Protein AF-A0A399WQ59-F1 (afdb_monomer)

Sequence (115 aa):
MAFWGVVWWGVFRRSGLNLVENIVAAVYFTAQTFIYTLLLRLILAPFIIGRPDISGTVLVATDIGIYLTYSFFFTYRLFRETGLRLILKQLALIIAFLMIAFGIAVVVSRVNIPQ

Mean predicted aligned error: 8.71 Å

Structure (mmCIF, N/CA/C/O backbone):
data_AF-A0A399WQ59-F1
#
_entry.id   AF-A0A399WQ59-F1
#
loop_
_atom_site.group_PDB
_atom_site.id
_atom_site.type_symbol
_atom_site.label_atom_id
_atom_site.label_alt_id
_atom_site.label_comp_id
_atom_site.label_asym_id
_atom_site.label_entity_id
_atom_site.label_seq_id
_atom_site.pdbx_PDB_ins_code
_atom_site.Cartn_x
_atom_site.Cartn_y
_atom_site.Cartn_z
_atom_site.occupancy
_atom_site.B_iso_or_equiv
_atom_site.auth_seq_id
_atom_site.auth_comp_id
_atom_site.auth_asym_id
_atom_site.auth_atom_id
_atom_site.pdbx_PDB_model_num
ATOM 1 N N . MET A 1 1 ? -5.981 -10.279 -0.906 1.00 57.62 1 MET A N 1
ATOM 2 C CA . MET A 1 1 ? -7.054 -9.337 -0.511 1.00 57.62 1 MET A CA 1
ATOM 3 C C . MET A 1 1 ? -7.537 -9.578 0.915 1.00 57.62 1 MET A C 1
ATOM 5 O O . MET A 1 1 ? -7.274 -8.735 1.759 1.00 57.62 1 MET A O 1
ATOM 9 N N . ALA A 1 2 ? -8.149 -10.730 1.225 1.00 61.50 2 ALA A N 1
ATOM 10 C CA . ALA A 1 2 ? -8.652 -11.027 2.576 1.00 61.50 2 ALA A CA 1
ATOM 11 C C . ALA A 1 2 ? -7.559 -10.985 3.661 1.00 61.50 2 ALA A C 1
ATOM 13 O O . ALA A 1 2 ? -7.757 -10.366 4.700 1.00 61.50 2 ALA A O 1
ATOM 14 N N . PHE A 1 3 ? -6.375 -11.539 3.373 1.00 71.50 3 PHE A N 1
ATOM 15 C CA . PHE A 1 3 ? -5.202 -11.443 4.251 1.00 71.50 3 PHE A CA 1
ATOM 16 C C . PHE A 1 3 ? -4.884 -9.992 4.651 1.00 71.50 3 PHE A C 1
ATOM 18 O O . PHE A 1 3 ? -4.682 -9.704 5.827 1.00 71.50 3 PHE A O 1
ATOM 25 N N . TRP A 1 4 ? -4.924 -9.058 3.693 1.00 68.19 4 TRP A N 1
ATOM 26 C CA . TRP A 1 4 ? -4.643 -7.650 3.969 1.00 68.19 4 TRP A CA 1
ATOM 27 C C . TRP A 1 4 ? -5.695 -6.998 4.866 1.00 68.19 4 TRP A C 1
ATOM 29 O O . TRP A 1 4 ? -5.341 -6.230 5.757 1.00 68.19 4 TRP A O 1
ATOM 39 N N . GLY A 1 5 ? -6.965 -7.369 4.691 1.00 65.81 5 GLY A N 1
ATOM 40 C CA . GLY A 1 5 ? -8.051 -6.964 5.585 1.00 65.81 5 GLY A CA 1
ATOM 41 C C . GLY A 1 5 ? -7.851 -7.434 7.026 1.00 65.81 5 GLY A C 1
ATOM 42 O O . GLY A 1 5 ? -8.108 -6.672 7.954 1.00 65.81 5 GLY A O 1
ATOM 43 N N . VAL A 1 6 ? -7.327 -8.650 7.226 1.00 73.81 6 VAL A N 1
ATOM 44 C CA . VAL A 1 6 ? -7.011 -9.186 8.563 1.00 73.81 6 VAL A CA 1
ATOM 45 C C . VAL A 1 6 ? -5.854 -8.420 9.208 1.00 73.81 6 VAL A C 1
ATOM 47 O O . VAL A 1 6 ? -5.937 -8.062 10.382 1.00 73.81 6 VAL A O 1
ATOM 50 N N . VAL A 1 7 ? -4.794 -8.116 8.451 1.00 75.38 7 VAL A N 1
ATOM 51 C CA . VAL A 1 7 ? -3.661 -7.337 8.979 1.00 75.38 7 VAL A CA 1
ATOM 52 C C . VAL A 1 7 ? -4.093 -5.905 9.316 1.00 75.38 7 VAL A C 1
ATOM 54 O O . VAL A 1 7 ? -3.745 -5.399 10.382 1.00 75.38 7 VAL A O 1
ATOM 57 N N . TRP A 1 8 ? -4.909 -5.269 8.471 1.00 72.81 8 TRP A N 1
ATOM 58 C CA . TRP A 1 8 ? -5.490 -3.954 8.761 1.00 72.81 8 TRP A CA 1
ATOM 59 C C . TRP A 1 8 ? -6.383 -3.973 9.997 1.00 72.81 8 TRP A C 1
ATOM 61 O O . TRP A 1 8 ? -6.228 -3.115 10.862 1.00 72.81 8 TRP A O 1
ATOM 71 N N . TRP A 1 9 ? -7.252 -4.975 10.136 1.00 73.00 9 TRP A N 1
ATOM 72 C CA . TRP A 1 9 ? -8.059 -5.148 11.342 1.00 73.00 9 TRP A CA 1
ATOM 73 C C . TRP A 1 9 ? -7.190 -5.299 12.598 1.00 73.00 9 TRP A C 1
ATOM 75 O O . TRP A 1 9 ? -7.486 -4.694 13.625 1.00 73.00 9 TRP A O 1
ATOM 85 N N . GLY A 1 10 ? -6.080 -6.039 12.519 1.00 74.44 10 GLY A N 1
ATOM 86 C CA . GLY A 1 10 ? -5.127 -6.164 13.624 1.00 74.44 10 GLY A CA 1
ATOM 87 C C . GLY A 1 10 ? -4.479 -4.829 14.013 1.00 74.44 10 GLY A C 1
ATOM 88 O O . GLY A 1 10 ? -4.459 -4.468 15.191 1.00 74.44 10 GLY A O 1
ATOM 89 N N . VAL A 1 11 ? -3.996 -4.066 13.029 1.00 75.25 11 VAL A N 1
ATOM 90 C CA . VAL A 1 11 ? -3.298 -2.780 13.237 1.00 75.25 11 VAL A CA 1
ATOM 91 C C . VAL A 1 11 ? -4.256 -1.660 13.672 1.00 75.25 11 VAL A C 1
ATOM 93 O O . VAL A 1 11 ? -3.899 -0.801 14.487 1.00 75.25 11 VAL A O 1
ATOM 96 N N . PHE A 1 12 ? -5.496 -1.678 13.180 1.00 69.12 12 PHE A N 1
ATOM 97 C CA . PHE A 1 12 ? -6.516 -0.660 13.440 1.00 69.12 12 PHE A CA 1
A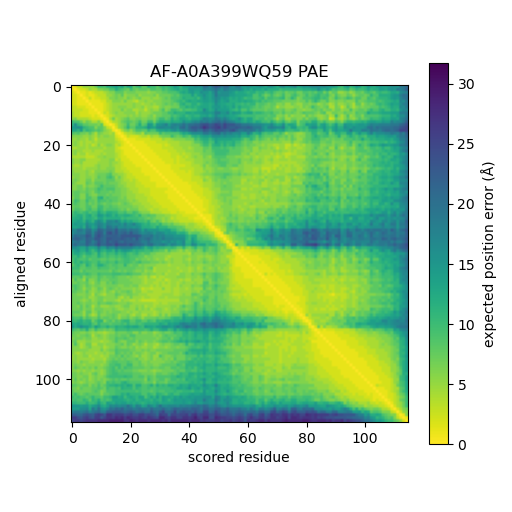TOM 98 C C . PHE A 1 12 ? -7.647 -1.139 14.355 1.00 69.12 12 PHE A C 1
ATOM 100 O O . PHE A 1 12 ? -8.660 -0.467 14.458 1.00 69.12 12 PHE A O 1
ATOM 107 N N . ARG A 1 13 ? -7.465 -2.216 15.130 1.00 65.88 13 ARG A N 1
ATOM 108 C CA . ARG A 1 13 ? -8.483 -2.815 16.025 1.00 65.88 13 ARG A CA 1
ATOM 109 C C . ARG A 1 13 ? -9.288 -1.831 16.893 1.00 65.88 13 ARG A C 1
ATOM 111 O O . ARG A 1 13 ? -10.406 -2.136 17.293 1.00 65.88 13 ARG A O 1
ATOM 118 N N . ARG A 1 14 ? -8.721 -0.671 17.238 1.00 61.91 14 ARG A N 1
ATOM 119 C CA . ARG A 1 14 ? -9.368 0.362 18.068 1.00 61.91 14 ARG A CA 1
ATOM 120 C C . ARG A 1 14 ? -10.194 1.394 17.289 1.00 61.91 14 ARG A C 1
ATOM 122 O O . ARG A 1 14 ? -10.764 2.278 17.914 1.00 61.91 14 ARG A O 1
ATOM 129 N N . SER A 1 15 ? -10.268 1.304 15.965 1.00 63.81 15 SER A N 1
ATOM 130 C CA . SER A 1 15 ? -10.907 2.309 15.109 1.00 63.81 15 SER A CA 1
ATOM 131 C C . SER A 1 15 ? -12.426 2.152 14.959 1.00 63.81 15 SER A C 1
ATOM 133 O O . SER A 1 15 ? -13.028 2.849 14.149 1.00 63.81 15 SER A O 1
ATOM 135 N N . GLY A 1 16 ? -13.048 1.227 15.699 1.00 65.62 16 GLY A N 1
ATOM 136 C CA . GLY A 1 16 ? -14.503 1.030 15.712 1.00 65.62 16 GLY A CA 1
ATOM 137 C C . GLY A 1 16 ? -15.084 0.241 14.532 1.00 65.62 16 GLY A C 1
ATOM 138 O O . GLY A 1 16 ? -16.292 0.052 14.503 1.00 65.62 16 GLY A O 1
ATOM 139 N N . LEU A 1 17 ? -14.255 -0.239 13.595 1.00 73.38 17 LEU A N 1
ATOM 140 C CA . LEU A 1 17 ? -14.698 -1.056 12.458 1.00 73.38 17 LEU A CA 1
ATOM 141 C C . LEU A 1 17 ? -14.611 -2.557 12.763 1.00 73.38 17 LEU A C 1
ATOM 143 O O . LEU A 1 17 ? -13.609 -3.044 13.298 1.00 73.38 17 LEU A O 1
ATOM 147 N N . ASN A 1 18 ? -15.629 -3.304 12.346 1.00 82.06 18 ASN A N 1
ATOM 148 C CA . ASN A 1 18 ? -15.682 -4.760 12.445 1.00 82.06 18 ASN A CA 1
ATOM 149 C C . ASN A 1 18 ? -14.732 -5.435 11.436 1.00 82.06 18 ASN A C 1
ATOM 151 O O . ASN A 1 18 ? -14.255 -4.822 10.478 1.00 82.06 18 ASN A O 1
ATOM 155 N N . LEU A 1 19 ? -14.442 -6.728 11.626 1.00 76.19 19 LEU A N 1
ATOM 156 C CA . LEU A 1 19 ? -13.534 -7.485 10.745 1.00 76.19 19 LEU A CA 1
ATOM 157 C C . LEU A 1 19 ? -13.985 -7.444 9.274 1.00 76.19 19 LEU A C 1
ATOM 159 O O . LEU A 1 19 ? -13.171 -7.217 8.383 1.00 76.19 19 LEU A O 1
ATOM 163 N N . VAL A 1 20 ? -15.286 -7.617 9.026 1.00 79.62 20 VAL A N 1
ATOM 164 C CA . VAL A 1 20 ? -15.864 -7.598 7.673 1.00 79.62 20 VAL A CA 1
ATOM 165 C C . VAL A 1 20 ? -15.688 -6.229 7.017 1.00 79.62 20 VAL A C 1
ATOM 167 O O . VAL A 1 20 ? -15.263 -6.155 5.868 1.00 79.62 20 VAL A O 1
ATOM 170 N N . GLU A 1 21 ? -15.928 -5.144 7.753 1.00 77.94 21 GLU A N 1
ATOM 171 C CA . GLU A 1 21 ? -15.756 -3.775 7.251 1.00 77.94 21 GLU A CA 1
ATOM 172 C C . GLU A 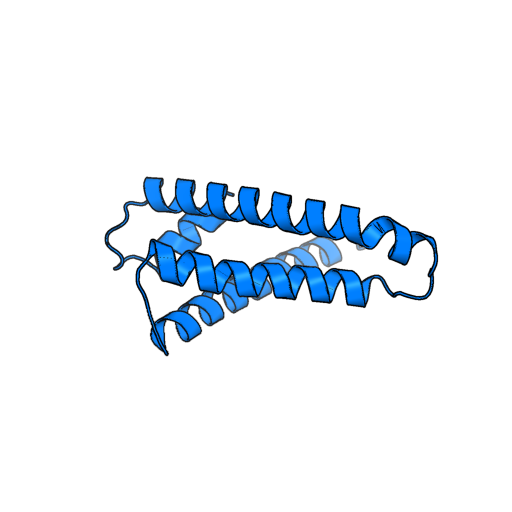1 21 ? -14.293 -3.486 6.901 1.00 77.94 21 GLU A C 1
ATOM 174 O O . GLU A 1 21 ? -14.016 -2.875 5.873 1.00 77.94 21 GLU A O 1
ATOM 179 N N . ASN A 1 22 ? -13.346 -3.997 7.693 1.00 76.12 22 ASN A N 1
ATOM 180 C CA . ASN A 1 22 ? -11.918 -3.896 7.383 1.00 76.12 22 ASN A CA 1
ATOM 181 C C . ASN A 1 22 ? -11.524 -4.705 6.139 1.00 76.12 22 ASN A C 1
ATOM 183 O O . ASN A 1 22 ? -10.701 -4.248 5.345 1.00 76.12 22 ASN A O 1
ATOM 187 N N . ILE A 1 23 ? -12.117 -5.884 5.928 1.00 78.81 23 ILE A N 1
ATOM 188 C CA . ILE A 1 23 ? -11.892 -6.678 4.713 1.00 78.81 23 ILE A CA 1
ATOM 189 C C . ILE A 1 23 ? -12.441 -5.949 3.485 1.00 78.81 23 ILE A C 1
ATOM 191 O O . ILE A 1 23 ? -11.731 -5.828 2.486 1.00 78.81 23 ILE A O 1
ATOM 195 N N . VAL A 1 24 ? -13.666 -5.422 3.560 1.00 81.00 24 VAL A N 1
ATOM 196 C CA . VAL A 1 24 ? -14.277 -4.644 2.471 1.00 81.00 24 VAL A CA 1
ATOM 197 C C . VAL A 1 24 ? -13.451 -3.391 2.179 1.00 81.00 24 VAL A C 1
ATOM 199 O O . VAL A 1 24 ? -13.146 -3.118 1.019 1.00 81.00 24 VAL A O 1
ATOM 202 N N . ALA A 1 25 ? -13.006 -2.678 3.215 1.00 77.94 25 ALA A N 1
ATOM 203 C CA . ALA A 1 25 ? -12.129 -1.523 3.075 1.00 77.94 25 ALA A CA 1
ATOM 204 C C . ALA A 1 25 ? -10.799 -1.875 2.391 1.00 77.94 25 ALA A C 1
ATOM 206 O O . ALA A 1 25 ? -10.363 -1.146 1.504 1.00 77.94 25 ALA A O 1
ATOM 207 N N . ALA A 1 26 ? -10.177 -3.006 2.740 1.00 74.94 26 ALA A N 1
ATOM 208 C CA . ALA A 1 26 ? -8.937 -3.460 2.112 1.00 74.94 26 ALA A CA 1
ATOM 209 C C . ALA A 1 26 ? -9.127 -3.853 0.635 1.00 74.94 26 ALA A C 1
ATOM 211 O O . ALA A 1 26 ? -8.276 -3.547 -0.204 1.00 74.94 26 ALA A O 1
ATOM 212 N N . VAL A 1 27 ? -10.246 -4.504 0.294 1.00 79.38 27 VAL A N 1
ATOM 213 C CA . VAL A 1 27 ? -10.609 -4.808 -1.103 1.00 79.38 27 VAL A CA 1
ATOM 214 C C . VAL A 1 27 ? -10.809 -3.515 -1.889 1.00 79.38 27 VAL A C 1
ATOM 216 O O . VAL A 1 27 ? -10.225 -3.361 -2.960 1.00 79.38 27 VAL A O 1
ATOM 219 N N . TYR A 1 28 ? -11.571 -2.570 -1.337 1.00 81.12 28 TYR A N 1
ATOM 220 C CA . TYR A 1 28 ? -11.841 -1.282 -1.969 1.00 81.12 28 TYR A CA 1
ATOM 221 C C . TYR A 1 28 ? -10.557 -0.464 -2.170 1.00 81.12 28 TYR A C 1
ATOM 223 O O . TYR A 1 28 ? -10.295 0.016 -3.271 1.00 81.12 28 TYR A O 1
ATOM 231 N N . PHE A 1 29 ? -9.702 -0.389 -1.145 1.00 80.69 29 PHE A N 1
ATOM 232 C CA . PHE A 1 29 ? -8.383 0.237 -1.221 1.00 80.69 29 PHE A CA 1
ATOM 233 C C . PHE A 1 29 ? -7.540 -0.359 -2.352 1.00 80.69 29 PHE A C 1
ATOM 235 O O . PHE A 1 29 ? -6.962 0.377 -3.153 1.00 80.69 29 PHE A O 1
ATOM 242 N N . THR A 1 30 ? -7.492 -1.690 -2.450 1.00 75.88 30 THR A N 1
ATOM 243 C CA . THR A 1 30 ? -6.655 -2.359 -3.453 1.00 75.88 30 THR A CA 1
ATOM 244 C C . THR A 1 30 ? -7.210 -2.190 -4.867 1.00 75.88 30 THR A C 1
ATOM 246 O O . THR A 1 30 ? -6.448 -1.957 -5.801 1.00 75.88 30 THR A O 1
ATOM 249 N N . ALA A 1 31 ? -8.533 -2.251 -5.036 1.00 77.62 31 ALA A N 1
ATOM 250 C CA . ALA A 1 31 ? -9.179 -1.998 -6.320 1.00 77.62 31 ALA A CA 1
ATOM 251 C C . ALA A 1 31 ? -8.956 -0.551 -6.783 1.00 77.62 31 ALA A C 1
ATOM 253 O O . ALA A 1 31 ? -8.588 -0.316 -7.931 1.00 77.62 31 ALA A O 1
ATOM 254 N N . GLN A 1 32 ? -9.119 0.424 -5.885 1.00 78.56 32 GLN A N 1
ATOM 255 C CA . GLN A 1 32 ? -8.961 1.831 -6.235 1.00 78.56 32 GLN A CA 1
ATOM 256 C C . GLN A 1 32 ? -7.498 2.189 -6.531 1.00 78.56 32 GLN A C 1
ATOM 258 O O . GLN A 1 32 ? -7.234 2.867 -7.521 1.00 78.56 32 GLN A O 1
ATOM 263 N N . THR A 1 33 ? -6.540 1.694 -5.740 1.00 76.38 33 THR A N 1
ATOM 264 C CA . THR A 1 33 ? -5.102 1.870 -6.029 1.00 76.38 33 THR A CA 1
ATOM 265 C C . THR A 1 33 ? -4.694 1.224 -7.346 1.00 76.38 33 THR A C 1
ATOM 267 O O . THR A 1 33 ? -3.962 1.847 -8.107 1.00 76.38 33 THR A O 1
ATOM 270 N N . PHE A 1 34 ? -5.205 0.029 -7.654 1.00 75.19 34 PHE A N 1
ATOM 271 C CA . PHE A 1 34 ? -4.964 -0.630 -8.937 1.00 75.19 34 PHE A CA 1
ATOM 272 C C . PHE A 1 34 ? -5.503 0.185 -10.119 1.00 75.19 34 PHE A C 1
ATOM 274 O O . PHE A 1 34 ? -4.801 0.381 -11.105 1.00 75.19 34 PHE A O 1
ATOM 281 N N . ILE A 1 35 ? -6.727 0.711 -10.016 1.00 78.50 35 ILE A N 1
ATOM 282 C CA . ILE A 1 35 ? -7.306 1.562 -11.065 1.00 78.50 35 ILE A CA 1
ATOM 283 C C . ILE A 1 35 ? -6.476 2.841 -11.241 1.00 78.50 35 ILE A C 1
ATOM 285 O O . ILE A 1 35 ? -6.191 3.230 -12.372 1.00 78.50 35 ILE A O 1
ATOM 289 N N . TYR A 1 36 ? -6.040 3.476 -10.148 1.00 78.69 36 TYR A N 1
ATOM 290 C CA . TYR A 1 36 ? -5.199 4.674 -10.214 1.00 78.69 36 TYR A CA 1
ATOM 291 C C . TYR A 1 36 ? -3.843 4.414 -10.873 1.00 78.69 36 TYR A C 1
ATOM 293 O O . TYR A 1 36 ? -3.445 5.175 -11.754 1.00 78.69 36 TYR A O 1
ATOM 301 N N . THR A 1 37 ? -3.136 3.353 -10.476 1.00 77.19 37 THR A N 1
ATOM 302 C CA . THR A 1 37 ? -1.834 3.016 -11.073 1.00 77.19 37 THR A CA 1
ATOM 303 C C . THR A 1 37 ? -1.983 2.598 -12.532 1.00 77.19 37 THR A C 1
ATOM 305 O O . THR A 1 37 ? -1.166 2.990 -13.362 1.00 77.19 37 THR A O 1
ATOM 308 N N . LEU A 1 38 ? -3.060 1.893 -12.890 1.00 78.94 38 LEU A N 1
ATOM 309 C CA . LEU A 1 38 ? -3.363 1.530 -14.274 1.00 78.94 38 LEU A CA 1
ATOM 310 C C . LEU A 1 38 ? -3.644 2.758 -15.150 1.00 78.94 38 LEU A C 1
ATOM 312 O O . LEU A 1 38 ? -3.081 2.868 -16.238 1.00 78.94 38 LEU A O 1
ATOM 316 N N . LEU A 1 39 ? -4.458 3.706 -14.675 1.00 82.12 39 LEU A N 1
ATOM 317 C CA . LEU A 1 39 ? -4.718 4.961 -15.389 1.00 82.12 39 LEU A CA 1
ATOM 318 C C . LEU A 1 39 ? -3.446 5.796 -15.550 1.00 82.12 39 LEU A C 1
ATOM 320 O O . LEU A 1 39 ? -3.182 6.310 -16.634 1.00 82.12 39 LEU A O 1
ATOM 324 N N . LEU A 1 40 ? -2.628 5.897 -14.500 1.00 80.06 40 LEU A N 1
ATOM 325 C CA . LEU A 1 40 ? -1.354 6.606 -14.573 1.00 80.06 40 LEU A CA 1
ATOM 326 C C . LEU A 1 40 ? -0.414 5.953 -15.594 1.00 80.06 40 LEU A C 1
ATOM 328 O O . LEU A 1 40 ? 0.176 6.646 -16.417 1.00 80.06 40 LEU A O 1
ATOM 332 N N . ARG A 1 41 ? -0.314 4.620 -15.586 1.00 76.81 41 ARG A N 1
ATOM 333 C CA . ARG A 1 41 ? 0.470 3.869 -16.572 1.00 76.81 41 ARG A CA 1
ATOM 334 C C . ARG A 1 41 ? -0.050 4.076 -17.990 1.00 76.81 41 ARG A C 1
ATOM 336 O O . ARG A 1 41 ? 0.766 4.190 -18.892 1.00 76.81 41 ARG A O 1
ATOM 343 N N . LEU A 1 42 ? -1.364 4.177 -18.192 1.00 80.94 42 LEU A N 1
ATOM 344 C CA . LEU A 1 42 ? -1.950 4.473 -19.502 1.00 80.94 42 LEU A CA 1
ATOM 345 C C . LEU A 1 42 ? -1.572 5.881 -19.992 1.00 80.94 42 LEU A C 1
ATOM 347 O O . LEU A 1 42 ? -1.208 6.048 -21.151 1.00 80.94 42 LEU A O 1
ATOM 351 N N . ILE A 1 43 ? -1.604 6.879 -19.104 1.00 82.06 43 ILE A N 1
ATOM 352 C CA . ILE A 1 43 ? -1.200 8.262 -19.411 1.00 82.06 43 ILE A CA 1
ATOM 353 C C . ILE A 1 43 ? 0.306 8.348 -19.693 1.00 82.06 43 ILE A C 1
ATOM 355 O O . ILE A 1 43 ? 0.733 9.076 -20.588 1.00 82.06 43 ILE A O 1
ATOM 359 N N . LEU A 1 44 ? 1.118 7.602 -18.940 1.00 75.38 44 LEU A N 1
ATOM 360 C CA . LEU A 1 44 ? 2.575 7.581 -19.082 1.00 75.38 44 LEU A CA 1
ATOM 361 C C . LEU A 1 44 ? 3.063 6.646 -20.200 1.00 75.38 44 LEU A C 1
ATOM 363 O O . LEU A 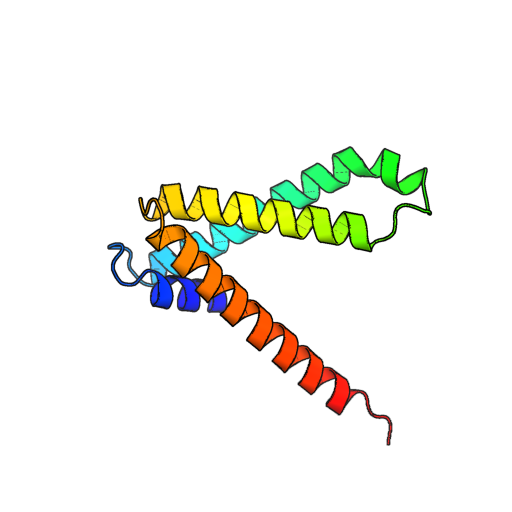1 44 ? 4.203 6.785 -20.641 1.00 75.38 44 LEU A O 1
ATOM 367 N N . ALA A 1 45 ? 2.220 5.738 -20.699 1.00 75.69 45 ALA A N 1
ATOM 368 C CA . ALA A 1 45 ? 2.538 4.781 -21.759 1.00 75.69 45 ALA A CA 1
ATOM 369 C C . ALA A 1 45 ? 3.255 5.397 -22.977 1.00 75.69 45 ALA A C 1
ATOM 371 O O . ALA A 1 45 ? 4.306 4.868 -23.345 1.00 75.69 45 ALA A O 1
ATOM 372 N N . PRO A 1 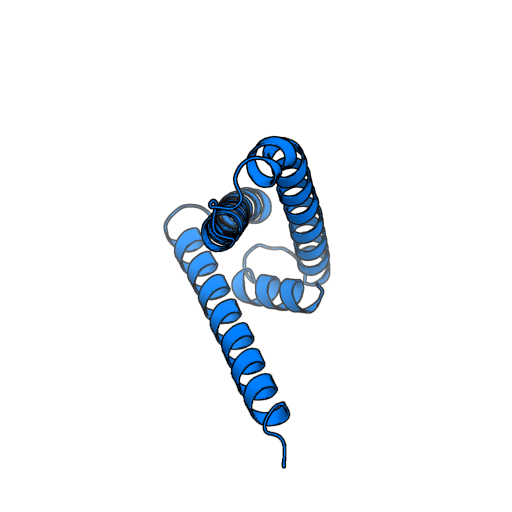46 ? 2.795 6.514 -23.583 1.00 72.38 46 PRO A N 1
ATOM 373 C CA . PRO A 1 46 ? 3.487 7.111 -24.729 1.00 72.38 46 PRO A CA 1
ATOM 374 C C . PRO A 1 46 ? 4.919 7.569 -24.408 1.00 72.38 46 PRO A C 1
ATOM 376 O O . PRO A 1 46 ? 5.793 7.506 -25.270 1.00 72.38 46 PRO A O 1
ATOM 379 N N . PHE A 1 47 ? 5.191 7.978 -23.166 1.00 72.81 47 PHE A N 1
ATOM 380 C CA . PHE A 1 47 ? 6.526 8.400 -22.730 1.00 72.81 47 PHE A CA 1
ATOM 381 C C . PHE A 1 47 ? 7.447 7.214 -22.424 1.00 72.81 47 PHE A C 1
ATOM 383 O O . PHE A 1 47 ? 8.658 7.318 -22.608 1.00 72.81 47 PHE A O 1
ATOM 390 N N . ILE A 1 48 ? 6.873 6.092 -21.983 1.00 69.38 48 ILE A N 1
ATOM 391 C CA . ILE A 1 48 ? 7.596 4.850 -21.678 1.00 69.38 48 ILE A CA 1
ATOM 392 C C . ILE A 1 48 ? 7.989 4.131 -22.972 1.00 69.38 48 ILE A C 1
ATOM 394 O O . ILE A 1 48 ? 9.127 3.697 -23.117 1.00 69.38 48 ILE A O 1
ATOM 398 N N . ILE A 1 49 ? 7.074 4.051 -23.944 1.00 69.06 49 ILE A N 1
ATOM 399 C CA . ILE A 1 49 ? 7.310 3.368 -25.226 1.00 69.06 49 ILE A CA 1
ATOM 400 C C . ILE A 1 49 ? 8.394 4.087 -26.049 1.00 69.06 49 ILE A C 1
ATOM 402 O O . ILE A 1 49 ? 9.163 3.441 -26.755 1.00 69.06 49 ILE A O 1
ATOM 406 N N . GLY A 1 50 ? 8.491 5.416 -25.932 1.00 64.94 50 GLY A N 1
ATOM 407 C CA . GLY A 1 50 ? 9.482 6.227 -26.648 1.00 64.94 50 GLY A CA 1
ATOM 408 C C . GLY A 1 50 ? 10.858 6.336 -25.980 1.00 64.94 50 GLY A C 1
ATOM 409 O O . GLY A 1 50 ? 11.756 6.933 -26.571 1.00 64.94 50 GLY A O 1
ATOM 410 N N . ARG A 1 51 ? 11.040 5.817 -24.756 1.00 65.44 51 ARG A N 1
ATOM 411 C CA . ARG A 1 51 ? 12.305 5.904 -24.003 1.00 65.44 51 ARG A CA 1
ATOM 412 C C . ARG A 1 51 ? 12.634 4.575 -23.310 1.00 65.44 51 ARG A C 1
ATOM 414 O O . ARG A 1 51 ? 12.318 4.421 -22.128 1.00 65.44 51 ARG A O 1
ATOM 421 N N . PRO A 1 52 ? 13.314 3.642 -24.001 1.00 62.00 52 PRO A N 1
ATOM 422 C CA . PRO A 1 52 ? 13.711 2.353 -23.423 1.00 62.00 52 PRO A CA 1
ATOM 423 C C . PRO A 1 52 ? 14.671 2.488 -22.225 1.00 62.00 52 PRO A C 1
ATOM 425 O O . PRO A 1 52 ? 14.796 1.555 -21.437 1.00 62.00 52 PRO A O 1
ATOM 428 N N . ASP A 1 53 ? 15.293 3.659 -22.047 1.00 63.09 53 ASP A N 1
ATOM 429 C CA . ASP A 1 53 ? 16.218 3.954 -20.946 1.00 63.09 53 ASP A CA 1
ATOM 430 C C . ASP A 1 53 ? 15.521 4.296 -19.618 1.00 63.09 53 ASP A C 1
ATOM 432 O O . ASP A 1 53 ? 16.178 4.365 -18.574 1.00 63.09 53 ASP A O 1
ATOM 436 N N . ILE A 1 54 ? 14.197 4.521 -19.614 1.00 62.31 54 ILE A N 1
ATOM 437 C CA . ILE A 1 54 ? 13.444 4.671 -18.362 1.00 62.31 54 ILE A CA 1
ATOM 438 C C . ILE A 1 54 ? 13.380 3.289 -17.712 1.00 62.31 54 ILE A C 1
ATOM 440 O O . ILE A 1 54 ? 12.475 2.493 -17.956 1.00 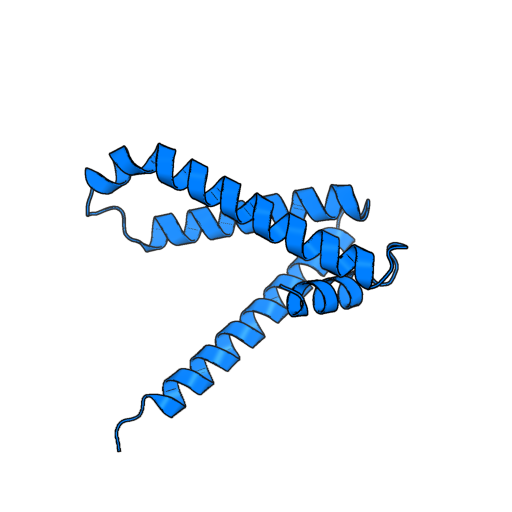62.31 54 ILE A O 1
ATOM 444 N N . SER A 1 55 ? 14.399 3.006 -16.900 1.00 61.41 55 SER A N 1
ATOM 445 C CA . SER A 1 55 ? 14.551 1.743 -16.186 1.00 61.41 55 SER A CA 1
ATOM 446 C C . SER A 1 55 ? 13.260 1.379 -15.452 1.00 61.41 55 SER A C 1
ATOM 448 O O . SER A 1 55 ? 12.640 2.228 -14.801 1.00 61.41 55 SER A O 1
ATOM 450 N N . GLY A 1 56 ? 12.865 0.103 -15.515 1.00 68.94 56 GLY A N 1
ATOM 451 C CA . GLY A 1 56 ? 11.690 -0.413 -14.800 1.00 68.94 56 GLY A CA 1
ATOM 452 C C . GLY A 1 56 ? 11.674 -0.040 -13.310 1.00 68.94 56 GLY A C 1
ATOM 453 O O . GLY A 1 56 ? 10.607 0.081 -12.715 1.00 68.94 56 GLY A O 1
ATOM 454 N N . THR A 1 57 ? 12.840 0.253 -12.733 1.00 72.06 57 THR A N 1
ATOM 455 C CA . THR A 1 57 ? 13.024 0.799 -11.387 1.00 72.06 57 THR A CA 1
ATOM 456 C C . THR A 1 57 ? 12.261 2.106 -11.138 1.00 72.06 57 THR A C 1
ATOM 458 O O . THR A 1 57 ? 11.648 2.242 -10.084 1.00 72.06 57 THR A O 1
ATOM 461 N N . VAL A 1 58 ? 12.246 3.060 -12.078 1.00 75.62 58 VAL A N 1
ATOM 462 C CA . VAL A 1 58 ? 11.552 4.358 -11.908 1.00 75.62 58 VAL A CA 1
ATOM 463 C C . VAL A 1 58 ? 10.034 4.174 -11.902 1.00 75.62 58 VAL A C 1
ATOM 465 O O . VAL A 1 58 ? 9.324 4.785 -11.102 1.00 75.62 58 VAL A O 1
ATOM 468 N N . LEU A 1 59 ? 9.537 3.288 -12.763 1.00 73.50 59 LEU A N 1
ATOM 469 C CA . LEU A 1 59 ? 8.128 2.901 -12.816 1.00 73.50 59 LEU A CA 1
ATOM 470 C C . LEU A 1 59 ? 7.688 2.228 -11.515 1.00 73.50 59 LEU A C 1
ATOM 472 O O . LEU A 1 59 ? 6.695 2.634 -10.916 1.00 73.50 59 LEU A O 1
ATOM 476 N N . VAL A 1 60 ? 8.475 1.265 -11.033 1.00 75.56 60 VAL A N 1
ATOM 477 C CA . VAL A 1 60 ? 8.219 0.585 -9.757 1.00 75.56 60 VAL A CA 1
ATOM 478 C C . VAL A 1 60 ? 8.269 1.567 -8.585 1.00 75.56 60 VAL A C 1
ATOM 480 O O . VAL A 1 60 ? 7.392 1.532 -7.725 1.00 75.56 60 VAL A O 1
ATOM 483 N N . ALA A 1 61 ? 9.242 2.481 -8.555 1.00 75.75 61 ALA A N 1
ATOM 484 C CA . ALA A 1 61 ? 9.334 3.503 -7.515 1.00 75.75 61 ALA A CA 1
ATOM 485 C C . ALA A 1 61 ? 8.110 4.436 -7.513 1.00 75.75 61 ALA A C 1
ATOM 487 O O . ALA A 1 61 ? 7.597 4.779 -6.447 1.00 75.75 61 ALA A O 1
ATOM 488 N N . THR A 1 62 ? 7.612 4.800 -8.698 1.00 79.25 62 THR A N 1
ATOM 489 C CA . THR A 1 62 ? 6.416 5.639 -8.859 1.00 79.25 62 THR A CA 1
ATOM 490 C C . THR A 1 62 ? 5.165 4.924 -8.353 1.00 79.25 62 THR A C 1
ATOM 492 O O . THR A 1 62 ? 4.395 5.504 -7.586 1.00 79.25 62 THR A O 1
ATOM 495 N N . ASP A 1 63 ? 4.989 3.649 -8.709 1.00 77.44 63 ASP A N 1
ATOM 496 C CA . ASP A 1 63 ? 3.872 2.839 -8.221 1.00 77.44 63 ASP A CA 1
ATOM 497 C C . ASP A 1 63 ? 3.908 2.710 -6.694 1.00 77.44 63 ASP A C 1
ATOM 499 O O . ASP A 1 63 ? 2.894 2.946 -6.037 1.00 77.44 63 ASP A O 1
ATOM 503 N N . ILE A 1 64 ? 5.075 2.408 -6.111 1.00 80.12 64 ILE A N 1
ATOM 504 C CA . ILE A 1 64 ? 5.249 2.334 -4.651 1.00 80.12 64 ILE A CA 1
ATOM 505 C C . ILE A 1 64 ? 4.891 3.673 -3.996 1.00 80.12 64 ILE A C 1
ATOM 507 O O . ILE A 1 64 ? 4.180 3.689 -2.990 1.00 80.12 64 ILE A O 1
ATOM 511 N N . GLY A 1 65 ? 5.337 4.792 -4.574 1.00 80.88 65 GLY A N 1
ATOM 512 C CA . GLY A 1 65 ? 5.009 6.132 -4.094 1.00 80.88 65 GLY A CA 1
ATOM 513 C C . GLY A 1 65 ? 3.501 6.382 -4.063 1.00 80.88 65 GLY A C 1
ATOM 514 O O . GLY A 1 65 ? 2.965 6.771 -3.027 1.00 80.88 65 GLY A O 1
ATOM 515 N N . ILE A 1 66 ? 2.797 6.080 -5.156 1.00 80.50 66 ILE A N 1
ATOM 516 C CA . ILE A 1 66 ? 1.338 6.237 -5.247 1.00 80.50 66 ILE A CA 1
ATOM 517 C C . ILE A 1 66 ? 0.623 5.330 -4.247 1.00 80.50 66 ILE A C 1
ATOM 519 O O . ILE A 1 66 ? -0.292 5.785 -3.557 1.00 80.50 66 ILE A O 1
ATOM 523 N N . TYR A 1 67 ? 1.055 4.073 -4.124 1.00 78.50 67 TYR A N 1
ATOM 524 C CA . TYR A 1 67 ? 0.512 3.136 -3.142 1.00 78.50 67 TYR A CA 1
ATOM 525 C C . TYR A 1 67 ? 0.653 3.665 -1.715 1.00 78.50 67 TYR A C 1
ATOM 527 O O . TYR A 1 67 ? -0.309 3.621 -0.947 1.00 78.50 67 TYR A O 1
ATOM 535 N N . LEU A 1 68 ? 1.823 4.205 -1.366 1.00 80.19 68 LEU A N 1
ATOM 536 C CA . LEU A 1 68 ? 2.065 4.800 -0.057 1.00 80.19 68 LEU A CA 1
ATOM 537 C C . LEU A 1 68 ? 1.182 6.029 0.159 1.00 80.19 68 LEU A C 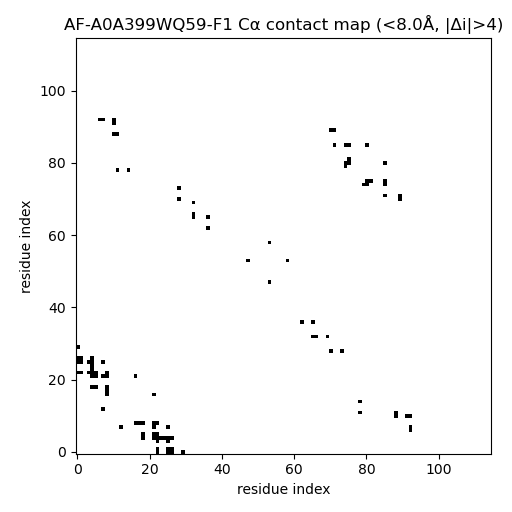1
ATOM 539 O O . LEU A 1 68 ? 0.426 6.062 1.127 1.00 80.19 68 LEU A O 1
ATOM 543 N N . THR A 1 69 ? 1.208 7.008 -0.746 1.00 82.88 69 THR A N 1
ATOM 544 C CA . THR A 1 69 ? 0.403 8.232 -0.619 1.00 82.88 69 THR A CA 1
ATOM 545 C C . THR A 1 69 ? -1.083 7.914 -0.475 1.00 82.88 69 THR A C 1
ATOM 547 O O . THR A 1 69 ? -1.754 8.458 0.405 1.00 82.88 69 THR A O 1
ATOM 550 N N . TYR A 1 70 ? -1.592 6.990 -1.289 1.00 80.94 70 TYR A N 1
ATOM 551 C CA . TYR A 1 70 ? -2.987 6.585 -1.227 1.00 80.94 70 TYR A CA 1
ATOM 552 C C . TYR A 1 70 ? -3.305 5.812 0.061 1.00 80.94 70 TYR A C 1
ATOM 554 O O . TYR A 1 70 ? -4.364 6.030 0.643 1.00 80.94 70 TYR A O 1
ATOM 562 N N . SER A 1 71 ? -2.383 4.980 0.566 1.00 78.50 71 SER A N 1
ATOM 563 C CA . SER A 1 71 ? -2.520 4.311 1.872 1.00 78.50 71 SER A CA 1
ATOM 564 C C . SER A 1 71 ? -2.672 5.326 3.000 1.00 78.50 71 SER A C 1
ATOM 566 O O . SER A 1 71 ? -3.626 5.256 3.773 1.00 78.50 71 SER A O 1
ATOM 568 N N . PHE A 1 72 ? -1.802 6.337 3.049 1.00 81.88 72 PHE A N 1
ATOM 569 C CA . PHE A 1 72 ? -1.894 7.401 4.047 1.00 81.88 72 PHE A CA 1
ATOM 570 C C . PHE A 1 72 ? -3.221 8.163 3.959 1.00 81.88 72 PHE A C 1
ATOM 572 O O . PHE A 1 72 ? -3.887 8.338 4.980 1.00 81.88 72 PHE A O 1
ATOM 579 N N . PHE A 1 73 ? -3.636 8.571 2.756 1.00 82.69 73 PHE A N 1
ATOM 580 C CA . PHE A 1 73 ? -4.895 9.289 2.549 1.00 82.69 73 PHE A CA 1
ATOM 581 C C . PHE A 1 73 ? -6.121 8.448 2.933 1.00 82.69 73 PHE A C 1
ATOM 583 O O . PHE A 1 73 ? -7.015 8.923 3.637 1.00 82.69 73 PHE A O 1
ATOM 590 N N . PHE A 1 74 ? -6.161 7.188 2.499 1.00 81.62 74 PHE A N 1
ATOM 591 C CA . PHE A 1 74 ? -7.277 6.289 2.758 1.00 81.62 74 PHE A CA 1
ATOM 592 C C . PHE A 1 74 ? -7.413 5.984 4.247 1.00 81.62 74 PHE A C 1
ATOM 594 O O . PHE A 1 74 ? -8.501 6.094 4.805 1.00 81.62 74 PHE A O 1
ATOM 601 N N . THR A 1 75 ? -6.307 5.667 4.917 1.00 76.56 75 THR A N 1
ATOM 602 C CA . THR A 1 75 ? -6.295 5.369 6.350 1.00 76.56 75 THR A CA 1
ATOM 603 C C . THR A 1 75 ? -6.623 6.604 7.190 1.00 76.56 75 THR A C 1
ATOM 605 O O . THR A 1 75 ? -7.388 6.491 8.148 1.00 76.56 75 THR A O 1
ATOM 608 N N . TYR A 1 76 ? -6.131 7.787 6.804 1.00 80.69 76 TYR A N 1
ATOM 609 C CA . TYR A 1 76 ? -6.531 9.057 7.416 1.00 80.69 76 TYR A CA 1
ATOM 610 C C . TYR A 1 76 ? -8.048 9.262 7.329 1.00 80.69 76 TYR A C 1
ATOM 612 O O . TYR A 1 76 ? -8.691 9.592 8.323 1.00 80.69 76 TYR A O 1
ATOM 620 N N . ARG A 1 77 ? -8.645 9.027 6.155 1.00 80.31 77 ARG A N 1
ATOM 621 C CA . ARG A 1 77 ? -10.076 9.267 5.933 1.00 80.31 77 ARG A CA 1
ATOM 622 C C . ARG A 1 77 ? -10.969 8.214 6.590 1.00 80.31 77 ARG A C 1
ATOM 624 O O . ARG A 1 77 ? -11.993 8.570 7.167 1.00 80.31 77 ARG A O 1
ATOM 631 N N . LEU A 1 78 ? -10.594 6.939 6.495 1.00 77.81 78 LEU A N 1
ATOM 632 C CA . LEU A 1 78 ? -11.401 5.816 6.968 1.00 77.81 78 LEU A CA 1
ATOM 633 C C . LEU A 1 78 ? -11.362 5.688 8.491 1.00 77.81 78 LEU A C 1
ATOM 635 O O . LEU A 1 78 ? -12.403 5.559 9.127 1.00 77.81 78 LEU A O 1
ATOM 639 N N . PHE A 1 79 ? -10.168 5.745 9.079 1.00 75.00 79 PHE A N 1
ATOM 640 C CA . PHE A 1 79 ? -9.985 5.527 10.512 1.00 75.00 79 PHE A CA 1
ATOM 641 C C . PHE A 1 79 ? -9.934 6.830 11.315 1.00 75.00 79 PHE A C 1
ATOM 643 O O . PHE A 1 79 ? -9.854 6.784 12.541 1.00 75.00 79 PHE A O 1
ATOM 650 N N . ARG A 1 80 ? -9.976 7.991 10.637 1.00 73.62 80 ARG A N 1
ATOM 651 C CA . ARG A 1 80 ? -9.858 9.335 11.234 1.00 73.62 80 ARG A CA 1
ATOM 652 C C . ARG A 1 80 ? -8.623 9.495 12.126 1.00 73.62 80 ARG A C 1
ATOM 654 O O . ARG A 1 80 ? -8.603 10.333 13.025 1.00 73.62 80 ARG A O 1
ATOM 661 N N . GLU A 1 81 ? -7.588 8.691 11.890 1.00 72.62 81 GLU A N 1
ATOM 662 C CA . GLU A 1 81 ? -6.348 8.757 12.652 1.00 72.62 81 GLU A CA 1
ATOM 663 C C . GLU A 1 81 ? -5.402 9.790 12.050 1.00 72.62 81 GLU A C 1
ATOM 665 O O . GLU A 1 81 ? -5.180 9.827 10.841 1.00 72.62 81 GLU A O 1
ATOM 670 N N . THR A 1 82 ? -4.827 10.630 12.908 1.00 78.19 82 THR A N 1
ATOM 671 C CA . THR A 1 82 ? -3.989 11.758 12.496 1.00 78.19 82 THR A CA 1
ATOM 672 C C . THR A 1 82 ? -2.645 11.760 13.230 1.00 78.19 82 THR A C 1
ATOM 674 O O . THR A 1 82 ? -2.477 11.147 14.290 1.00 78.19 82 THR A O 1
ATOM 677 N N . GLY A 1 83 ? -1.657 12.439 12.640 1.00 78.94 83 GLY A N 1
ATOM 678 C CA . GLY A 1 83 ? -0.348 12.671 13.251 1.00 78.94 83 GLY A CA 1
ATOM 679 C C . GLY A 1 83 ? 0.529 11.420 13.379 1.00 78.94 83 GLY A C 1
ATOM 680 O O . GLY A 1 83 ? 0.523 10.530 12.530 1.00 78.94 83 GLY A O 1
ATOM 681 N N . LEU A 1 84 ? 1.306 11.359 14.463 1.00 80.25 84 LEU A N 1
ATOM 682 C CA . LEU A 1 84 ? 2.334 10.335 14.700 1.00 80.25 84 LEU A CA 1
ATOM 683 C C . LEU A 1 84 ? 1.791 8.898 14.741 1.00 80.25 84 LEU A C 1
ATOM 685 O O . LEU A 1 84 ? 2.462 7.976 14.284 1.00 80.25 84 LEU A O 1
ATOM 689 N N . ARG A 1 85 ? 0.568 8.688 15.246 1.00 78.44 85 ARG A N 1
ATOM 690 C CA . ARG A 1 85 ? -0.034 7.343 15.324 1.00 78.44 85 ARG A CA 1
ATOM 691 C C . ARG A 1 85 ? -0.298 6.748 13.944 1.00 78.44 85 ARG A C 1
ATOM 693 O O . ARG A 1 85 ? -0.033 5.565 13.747 1.00 78.44 85 ARG A O 1
ATOM 700 N N . LEU A 1 86 ? -0.750 7.568 12.994 1.00 80.81 86 LEU A N 1
ATOM 701 C CA . LEU A 1 86 ? -0.961 7.144 11.611 1.00 80.81 86 LEU A CA 1
ATOM 702 C C . LEU A 1 86 ? 0.361 6.693 10.980 1.00 80.81 86 LEU A C 1
ATOM 704 O O . LEU A 1 86 ? 0.426 5.614 10.398 1.00 80.81 86 LEU A O 1
ATOM 708 N N . ILE A 1 87 ? 1.422 7.487 11.155 1.00 82.06 87 ILE A N 1
ATOM 709 C CA . ILE A 1 87 ? 2.756 7.188 10.617 1.00 82.06 87 ILE A CA 1
ATOM 710 C C . ILE A 1 87 ? 3.288 5.871 11.186 1.00 82.06 87 ILE A C 1
ATOM 712 O O . ILE A 1 87 ? 3.728 5.012 10.427 1.00 82.06 87 ILE A O 1
ATOM 716 N N . LEU A 1 88 ? 3.196 5.673 12.504 1.00 83.06 88 LEU A N 1
ATOM 717 C CA . LEU A 1 88 ? 3.659 4.446 13.157 1.00 83.06 88 LEU A CA 1
ATOM 718 C C . LEU A 1 88 ? 2.890 3.205 12.685 1.00 83.06 88 LEU A C 1
ATOM 720 O O . LEU A 1 88 ? 3.492 2.160 12.450 1.00 83.06 88 LEU A O 1
ATOM 724 N N . LYS A 1 89 ? 1.570 3.311 12.503 1.00 79.88 89 LYS A N 1
ATOM 725 C CA . LYS A 1 89 ? 0.750 2.196 12.005 1.00 79.88 89 LYS A CA 1
ATOM 726 C C . LYS A 1 89 ? 1.016 1.878 10.538 1.00 79.88 89 LYS A C 1
ATOM 728 O O . LYS A 1 89 ? 1.057 0.706 10.171 1.00 79.88 89 LYS A O 1
ATOM 733 N N . GLN A 1 90 ? 1.241 2.899 9.715 1.00 81.50 90 GLN A N 1
ATOM 734 C CA . GLN A 1 90 ? 1.660 2.715 8.325 1.00 81.50 90 GLN A CA 1
ATOM 735 C C . GLN A 1 90 ? 3.048 2.070 8.245 1.00 81.50 90 GLN A C 1
ATOM 737 O O . GLN A 1 90 ? 3.236 1.128 7.484 1.00 81.50 90 GLN A O 1
ATOM 742 N N . LEU A 1 91 ? 3.996 2.485 9.091 1.00 83.81 91 LEU A N 1
ATOM 743 C CA . LEU A 1 91 ? 5.304 1.831 9.205 1.00 83.81 91 LEU A CA 1
ATOM 744 C C . LEU A 1 91 ? 5.180 0.361 9.611 1.00 83.81 91 LEU A C 1
ATOM 746 O O . LEU A 1 91 ? 5.813 -0.491 8.994 1.00 83.81 91 LEU A O 1
ATOM 750 N N . ALA A 1 92 ? 4.335 0.045 10.595 1.00 82.69 92 ALA A N 1
ATOM 751 C CA . ALA A 1 92 ? 4.086 -1.337 10.997 1.00 82.69 92 ALA A CA 1
ATOM 752 C C . ALA A 1 92 ? 3.534 -2.185 9.835 1.00 82.69 92 ALA A C 1
ATOM 754 O O . ALA A 1 92 ? 3.969 -3.320 9.641 1.00 82.69 92 ALA A O 1
ATOM 755 N N . LEU A 1 93 ? 2.630 -1.623 9.025 1.00 80.94 93 LEU A N 1
ATOM 756 C CA . LEU A 1 93 ? 2.111 -2.275 7.819 1.00 80.94 93 LEU A CA 1
ATOM 757 C C . LEU A 1 93 ? 3.191 -2.510 6.760 1.00 80.94 93 LEU A C 1
A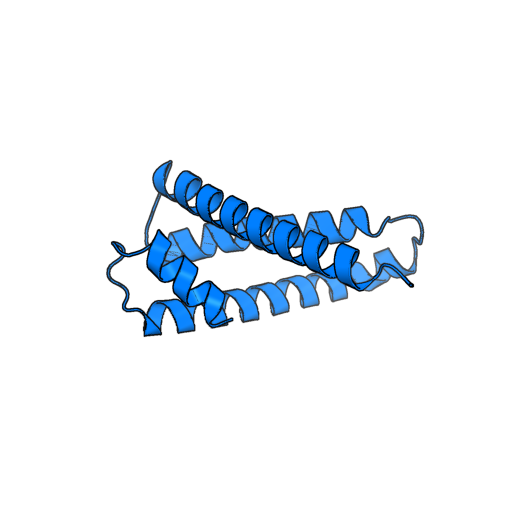TOM 759 O O . LEU A 1 93 ? 3.258 -3.601 6.194 1.00 80.94 93 LEU A O 1
ATOM 763 N N . ILE A 1 94 ? 4.045 -1.517 6.514 1.00 81.62 94 ILE A N 1
ATOM 764 C CA . ILE A 1 94 ? 5.154 -1.626 5.558 1.00 81.62 94 ILE A CA 1
ATOM 765 C C . ILE A 1 94 ? 6.137 -2.709 6.008 1.00 81.62 94 ILE A C 1
ATOM 767 O O . ILE A 1 94 ? 6.515 -3.561 5.208 1.00 81.62 94 ILE A O 1
ATOM 771 N N . ILE A 1 95 ? 6.513 -2.728 7.289 1.00 83.75 95 ILE A N 1
ATOM 772 C CA . ILE A 1 95 ? 7.416 -3.743 7.845 1.00 83.75 95 ILE A CA 1
ATOM 773 C C . ILE A 1 95 ? 6.800 -5.138 7.712 1.00 83.75 95 ILE A C 1
ATOM 775 O O . ILE A 1 95 ? 7.472 -6.060 7.251 1.00 83.75 95 ILE A O 1
ATOM 779 N N . ALA A 1 96 ? 5.517 -5.297 8.053 1.00 79.75 96 ALA A N 1
ATOM 780 C CA . ALA A 1 96 ? 4.816 -6.568 7.887 1.00 79.75 96 ALA A CA 1
ATOM 781 C C . ALA A 1 96 ? 4.823 -7.029 6.420 1.00 79.75 96 ALA A C 1
ATOM 783 O O . ALA A 1 96 ? 5.111 -8.194 6.145 1.00 79.75 96 ALA A O 1
ATOM 784 N N . PHE A 1 97 ? 4.577 -6.116 5.475 1.00 80.19 97 PHE A N 1
ATOM 785 C CA . PHE A 1 97 ? 4.649 -6.422 4.048 1.00 80.19 97 PHE A CA 1
ATOM 786 C C . PHE A 1 97 ? 6.048 -6.865 3.619 1.00 80.19 97 PHE A C 1
ATOM 788 O O . PHE A 1 97 ? 6.182 -7.891 2.957 1.00 80.19 97 PHE A O 1
ATOM 795 N N . LEU A 1 98 ? 7.087 -6.128 4.019 1.00 81.25 98 LEU A N 1
ATOM 796 C CA . LEU A 1 98 ? 8.473 -6.446 3.679 1.00 81.25 98 LEU A CA 1
ATOM 797 C C . LEU A 1 98 ? 8.898 -7.805 4.236 1.00 81.25 98 LEU A C 1
ATOM 799 O O . LEU A 1 98 ? 9.531 -8.573 3.517 1.00 81.25 98 LEU A O 1
ATOM 803 N N . MET A 1 99 ? 8.511 -8.143 5.470 1.00 84.38 99 MET A N 1
ATOM 804 C CA . MET A 1 99 ? 8.810 -9.457 6.048 1.00 84.38 99 MET A CA 1
ATOM 805 C C . MET A 1 99 ? 8.151 -10.594 5.265 1.00 84.38 99 MET A C 1
ATOM 807 O O . MET A 1 99 ? 8.784 -11.620 5.023 1.00 84.38 99 MET A O 1
ATOM 811 N N . ILE A 1 100 ? 6.902 -10.414 4.831 1.00 81.38 100 ILE A N 1
ATOM 812 C CA . ILE A 1 100 ? 6.191 -11.416 4.028 1.00 81.38 100 ILE A CA 1
ATOM 813 C C . ILE A 1 100 ? 6.820 -11.536 2.641 1.00 81.38 100 ILE A C 1
ATOM 815 O O . ILE A 1 100 ? 7.086 -12.646 2.189 1.00 81.38 100 ILE A O 1
ATOM 819 N N . ALA A 1 101 ? 7.092 -10.411 1.977 1.00 77.88 101 ALA A N 1
ATOM 820 C CA . ALA A 1 101 ? 7.715 -10.392 0.658 1.00 77.88 101 ALA A CA 1
ATOM 821 C C . ALA A 1 101 ? 9.101 -11.052 0.688 1.00 77.88 101 ALA A C 1
ATOM 823 O O . ALA A 1 101 ? 9.410 -11.879 -0.168 1.00 77.88 101 ALA A O 1
ATOM 824 N N . PHE A 1 102 ? 9.902 -10.750 1.712 1.00 83.75 102 PHE A N 1
ATOM 825 C CA . PHE A 1 102 ? 11.192 -11.390 1.939 1.00 83.75 102 PHE A CA 1
ATOM 826 C C . PHE A 1 102 ? 11.042 -12.890 2.213 1.00 83.75 102 PHE A C 1
ATOM 828 O O . PHE A 1 102 ? 11.735 -13.693 1.597 1.00 83.75 102 PHE A O 1
ATOM 835 N N . GLY A 1 103 ? 10.101 -13.287 3.074 1.00 84.19 103 GLY A N 1
ATOM 836 C CA . GLY A 1 103 ? 9.809 -14.694 3.347 1.00 84.19 103 GLY A CA 1
ATOM 837 C C . GLY A 1 103 ? 9.442 -15.472 2.081 1.00 84.19 103 GLY A C 1
ATOM 838 O O . GLY A 1 103 ? 9.998 -16.539 1.835 1.00 84.19 103 GLY A O 1
ATOM 839 N N . ILE A 1 104 ? 8.577 -14.910 1.231 1.00 83.44 104 ILE A N 1
ATOM 840 C CA . ILE A 1 104 ? 8.219 -15.498 -0.068 1.00 83.44 104 ILE A CA 1
ATOM 841 C C . ILE A 1 104 ? 9.446 -15.584 -0.978 1.00 83.44 104 ILE A C 1
ATOM 843 O O . ILE A 1 104 ? 9.686 -16.638 -1.559 1.00 83.44 104 ILE A O 1
ATOM 847 N N . ALA A 1 105 ? 10.250 -14.522 -1.077 1.00 80.88 105 ALA A N 1
ATOM 848 C CA . ALA A 1 105 ? 11.460 -14.523 -1.898 1.00 80.88 105 ALA A CA 1
ATOM 849 C C . ALA A 1 105 ? 12.457 -15.611 -1.462 1.00 80.88 105 ALA A C 1
ATOM 851 O O . ALA A 1 105 ? 13.023 -16.297 -2.311 1.00 80.88 105 ALA A O 1
ATOM 852 N N . VAL A 1 106 ? 12.624 -15.819 -0.151 1.00 85.12 106 VAL A N 1
ATOM 853 C CA . VAL A 1 106 ? 13.461 -16.891 0.415 1.00 85.12 106 VAL A CA 1
ATOM 854 C C . VAL A 1 106 ? 12.890 -18.277 0.109 1.00 85.12 106 VAL A C 1
ATOM 856 O O . VAL A 1 106 ? 13.644 -19.202 -0.182 1.00 85.12 106 VAL A O 1
ATOM 859 N N . VAL A 1 107 ? 11.570 -18.457 0.170 1.00 84.00 107 VAL A N 1
ATOM 860 C CA . VAL A 1 107 ? 10.941 -19.740 -0.178 1.00 84.00 107 VAL A CA 1
ATOM 861 C C . VAL A 1 107 ? 11.109 -20.032 -1.669 1.00 84.00 107 VAL A C 1
ATOM 863 O O . VAL A 1 107 ? 11.537 -21.123 -2.031 1.00 84.00 107 VAL A O 1
ATOM 866 N N . VAL A 1 108 ? 10.843 -19.053 -2.535 1.00 79.00 108 VAL A N 1
ATOM 867 C CA . VAL A 1 108 ? 10.983 -19.198 -3.990 1.00 79.00 108 VAL A CA 1
ATOM 868 C C . VAL A 1 108 ? 12.430 -19.494 -4.380 1.00 79.00 108 VAL A C 1
ATOM 870 O O . VAL A 1 108 ? 12.663 -20.377 -5.200 1.00 79.00 108 VAL A O 1
ATOM 873 N N . SER A 1 109 ? 13.412 -18.824 -3.771 1.00 76.88 109 SER A N 1
ATOM 874 C CA . SER A 1 109 ? 14.827 -19.089 -4.059 1.00 76.88 109 SER A CA 1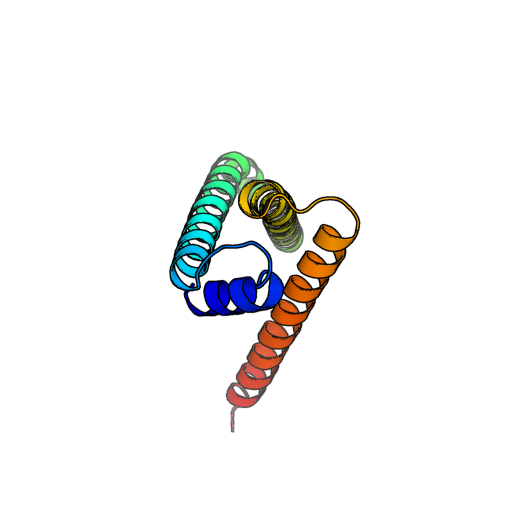
ATOM 875 C C . SER A 1 109 ? 15.277 -20.480 -3.617 1.00 76.88 109 SER A C 1
ATOM 877 O O . SER A 1 109 ? 16.133 -21.061 -4.273 1.00 76.88 109 SER A O 1
ATOM 879 N N . ARG A 1 110 ? 14.674 -21.050 -2.564 1.00 71.81 110 ARG A N 1
ATOM 880 C CA . ARG A 1 110 ? 14.911 -22.445 -2.151 1.00 71.81 110 ARG A CA 1
ATOM 881 C C . ARG A 1 110 ? 14.252 -23.470 -3.074 1.00 71.81 110 ARG A C 1
ATOM 883 O O . ARG A 1 110 ? 14.791 -24.558 -3.226 1.00 71.81 110 ARG A O 1
ATOM 890 N N . VAL A 1 111 ? 13.108 -23.139 -3.674 1.00 67.88 111 VAL A N 1
ATOM 891 C CA . VAL A 1 111 ? 12.396 -24.014 -4.626 1.00 67.88 111 VAL A CA 1
ATOM 892 C C . VAL A 1 111 ? 13.052 -23.994 -6.013 1.00 67.88 111 VAL A C 1
ATOM 894 O O . VAL A 1 111 ? 13.046 -25.006 -6.701 1.00 67.88 111 VAL A O 1
ATOM 897 N N . ASN A 1 112 ? 13.665 -22.874 -6.407 1.00 59.50 112 ASN A N 1
ATOM 898 C CA . ASN A 1 112 ? 14.351 -22.705 -7.694 1.00 59.50 112 ASN A CA 1
ATOM 899 C C . ASN A 1 112 ? 15.820 -23.172 -7.706 1.00 59.50 112 ASN A C 1
ATOM 901 O O . ASN A 1 112 ? 16.549 -22.813 -8.629 1.00 59.50 112 ASN A O 1
ATOM 905 N N . ILE A 1 113 ? 16.281 -23.949 -6.720 1.00 53.72 113 ILE A N 1
ATOM 906 C CA . ILE A 1 113 ? 17.581 -24.628 -6.814 1.00 53.72 113 ILE A CA 1
ATOM 907 C C . ILE A 1 113 ? 17.365 -25.873 -7.686 1.00 53.72 113 ILE A C 1
ATOM 909 O O . ILE A 1 113 ? 16.701 -26.801 -7.217 1.00 53.72 113 ILE A O 1
ATOM 913 N N . PRO A 1 114 ? 17.862 -25.918 -8.937 1.00 49.69 114 PRO A N 1
ATOM 914 C CA . PRO A 1 114 ? 17.833 -27.155 -9.701 1.00 49.69 114 PRO A CA 1
ATOM 915 C C . PRO A 1 114 ? 18.720 -28.173 -8.971 1.00 49.69 114 PRO A C 1
ATOM 917 O O . PRO A 1 114 ? 19.874 -27.869 -8.657 1.00 49.69 114 PRO A O 1
ATOM 920 N N . GLN A 1 115 ? 18.154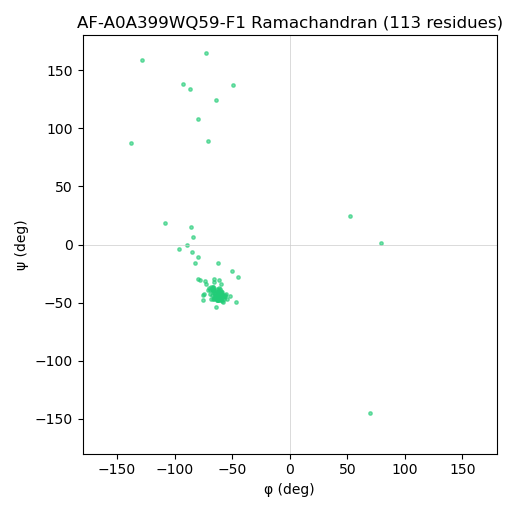 -29.336 -8.642 1.00 49.12 115 GLN A N 1
ATOM 921 C CA . GLN A 1 115 ? 18.953 -30.526 -8.343 1.00 49.12 115 GLN A CA 1
ATOM 922 C C . GLN A 1 115 ? 19.598 -31.046 -9.624 1.00 49.12 115 GLN A C 1
ATOM 924 O O . GLN A 1 115 ? 18.930 -30.963 -10.682 1.00 49.12 115 GLN A O 1
#

Radius of gyration: 17.03 Å; Cα contacts (8 Å, |Δi|>4): 55; chains: 1; bounding box: 35×43×45 Å

pLDDT: mean 75.49, std 7.45, range [49.12, 85.12]

Solvent-accessible surface area (backbone atoms only — not comparable to full-atom values): 6444 Å² total; per-residue (Å²): 94,66,68,55,5,53,53,48,32,66,78,46,60,86,57,80,65,53,65,67,56,30,28,53,50,36,43,50,52,52,53,51,50,49,52,52,51,50,52,50,48,61,70,45,39,71,64,50,75,76,34,84,80,68,48,70,63,61,57,51,50,49,49,52,50,51,51,50,55,49,48,55,52,50,46,33,68,74,54,67,46,65,69,71,64,42,54,54,52,51,50,52,52,51,52,55,49,51,54,51,53,50,52,50,52,56,51,52,58,64,69,67,56,83,129

Secondary structure (DSSP, 8-state):
-HHHHHHHHHHHTTSS--HHHHHHHHHHHHHHHHHHHHHHHHHHHHHHHT-TTS-HHHHHHHHHHHHHHHHHHHHHHHH---THHHHHHHHHHHHHHHHHHHHHHHHHHHHT---

Foldseek 3Di:
DLVQLVLQCVLLVPLPDDSVRSSVLSVVLVVVLVVVLVVVCVVCVVVCVVDVPPPVVVSVVVSVVSSLVSQLVSCCVRSVDDDPSSVVSSVVVVVVVVVVVVVVVVVVVVVPPDD